Protein AF-A0A2V6RND9-F1 (afdb_monomer)

Mean predicted aligned error: 9.48 Å

Foldseek 3Di:
DWDWDDKDFQDDDVPCQQQVVAPDKDFDCDPPDPHGPWIKRWGDQDPVNQWTWIDTPPDRMITITGPVVVVVVVVVCCVVVVVVVVVVVVVVVPPPPDDD

Nearest PDB structures (foldseek):
  3mbt-assembly1_A  TM=4.864E-01  e=1.720E+00  Escherichia coli K-12
  1kz7-assembly2_C  TM=3.493E-01  e=2.055E+00  Mus musculus
  7l5l-assembly2_B  TM=3.870E-01  e=2.457E+00  Escherichia coli
  6ubo-assembly1_B  TM=4.112E-01  e=5.014E+00  Escherichia coli K-12
  4hzs-assembly2_B  TM=4.885E-01  e=9.643E+00  Homo sapiens

Secondary structure (DSSP, 8-state):
-PPP-EEEE--STT--TT-SS-SEEEEEE-TT-SSEEEEEEEEEEPTTSSEEEEEETT-SEEEEEETHHHHHHHHHHHHHHHHHHHHHHHHHHSS-----

pLDDT: mean 84.25, std 14.51, range [49.94, 97.06]

Structure (mmCIF, N/CA/C/O backbone):
data_AF-A0A2V6RND9-F1
#
_entry.id   AF-A0A2V6RND9-F1
#
loop_
_atom_site.group_PDB
_atom_site.id
_atom_site.type_symbol
_atom_site.label_atom_id
_atom_site.label_alt_id
_atom_site.label_comp_id
_atom_site.label_asym_id
_atom_site.label_entity_id
_atom_site.label_seq_id
_atom_site.pdbx_PDB_ins_code
_atom_site.Cartn_x
_atom_site.Cartn_y
_atom_site.Cartn_z
_atom_site.occupancy
_atom_site.B_iso_or_equiv
_atom_site.auth_seq_id
_atom_site.auth_comp_id
_atom_site.auth_asym_id
_atom_site.auth_atom_id
_atom_site.pdbx_PDB_model_num
ATOM 1 N N . ARG A 1 1 ? 2.963 12.363 5.466 1.00 61.03 1 ARG A N 1
ATOM 2 C CA . ARG A 1 1 ? 2.279 12.139 4.167 1.00 61.03 1 ARG A CA 1
ATOM 3 C C . ARG A 1 1 ? 3.237 11.365 3.276 1.00 61.03 1 ARG A C 1
ATOM 5 O O . ARG A 1 1 ? 4.325 11.872 3.038 1.00 61.03 1 ARG A O 1
ATOM 12 N N . THR A 1 2 ? 2.878 10.158 2.846 1.00 72.25 2 THR A N 1
ATOM 13 C CA . THR A 1 2 ? 3.695 9.380 1.899 1.00 72.25 2 THR A CA 1
ATOM 14 C C . THR A 1 2 ? 3.720 10.079 0.542 1.00 72.25 2 THR A C 1
ATOM 16 O O . THR A 1 2 ? 2.703 10.629 0.112 1.00 72.25 2 THR A O 1
ATOM 19 N N . ARG A 1 3 ? 4.884 10.101 -0.112 1.00 83.88 3 ARG A N 1
ATOM 20 C CA . ARG A 1 3 ? 5.053 10.650 -1.460 1.00 83.88 3 ARG A CA 1
ATOM 21 C C . ARG A 1 3 ? 5.027 9.499 -2.461 1.00 83.88 3 ARG A C 1
ATOM 23 O O . ARG A 1 3 ? 5.742 8.523 -2.272 1.00 83.88 3 ARG A O 1
ATOM 30 N N . ILE A 1 4 ? 4.205 9.632 -3.499 1.00 84.00 4 ILE A N 1
ATOM 31 C CA . ILE A 1 4 ? 4.243 8.728 -4.651 1.00 84.00 4 ILE A CA 1
ATOM 32 C C . ILE A 1 4 ? 5.532 9.010 -5.415 1.00 84.00 4 ILE A C 1
ATOM 34 O O . ILE A 1 4 ? 5.815 10.166 -5.739 1.00 84.00 4 ILE A O 1
ATOM 38 N N . GLU A 1 5 ? 6.300 7.964 -5.688 1.00 84.75 5 GLU A N 1
ATOM 39 C CA . GLU A 1 5 ? 7.559 8.073 -6.418 1.00 84.75 5 GLU A CA 1
ATOM 40 C C . GLU A 1 5 ? 7.327 7.909 -7.919 1.00 84.75 5 GLU A C 1
ATOM 42 O O . GLU A 1 5 ? 7.753 8.753 -8.706 1.00 84.75 5 GLU A O 1
ATOM 47 N N . ARG A 1 6 ? 6.632 6.835 -8.322 1.00 86.00 6 ARG A N 1
ATOM 48 C CA . ARG A 1 6 ? 6.384 6.477 -9.728 1.00 86.00 6 ARG A CA 1
ATOM 49 C C . ARG A 1 6 ? 4.983 5.892 -9.897 1.00 86.00 6 ARG A C 1
ATOM 51 O O . ARG A 1 6 ? 4.385 5.429 -8.928 1.00 86.00 6 ARG A O 1
ATOM 58 N N . GLN A 1 7 ? 4.464 5.925 -11.124 1.00 85.12 7 GLN A N 1
ATOM 59 C CA . GLN A 1 7 ? 3.161 5.367 -11.495 1.00 85.12 7 GLN A CA 1
ATOM 60 C C . GLN A 1 7 ? 3.280 4.525 -12.767 1.00 85.12 7 GLN A C 1
ATOM 62 O O . GLN A 1 7 ? 4.006 4.890 -13.692 1.00 85.12 7 GLN A O 1
ATOM 67 N N . PHE A 1 8 ? 2.544 3.419 -12.810 1.00 84.44 8 PHE A N 1
ATOM 68 C CA . PHE A 1 8 ? 2.577 2.411 -13.864 1.00 84.44 8 PHE A CA 1
ATOM 69 C C . PHE A 1 8 ? 1.149 2.011 -14.234 1.00 84.44 8 PHE A C 1
ATOM 71 O O . PHE A 1 8 ? 0.289 1.877 -13.363 1.00 84.44 8 PHE A O 1
ATOM 78 N N . ALA A 1 9 ? 0.888 1.804 -15.523 1.00 81.38 9 ALA A N 1
ATOM 79 C CA . ALA A 1 9 ? -0.392 1.269 -15.974 1.00 81.38 9 ALA A CA 1
ATOM 80 C C . ALA A 1 9 ? -0.424 -0.252 -15.774 1.00 81.38 9 ALA A C 1
ATOM 82 O O . ALA A 1 9 ? 0.469 -0.954 -16.249 1.00 81.38 9 ALA A O 1
ATOM 83 N N . LEU A 1 10 ? -1.471 -0.762 -15.128 1.00 76.81 10 LEU A N 1
ATOM 84 C CA . LEU A 1 10 ? -1.700 -2.194 -14.958 1.00 76.81 10 LEU A CA 1
ATOM 85 C C . LEU A 1 10 ? -2.215 -2.768 -16.291 1.00 76.81 10 LEU A C 1
ATOM 87 O O . LEU A 1 10 ? -3.369 -2.539 -16.650 1.00 76.81 10 LEU A O 1
ATOM 91 N N . LYS A 1 11 ? -1.352 -3.428 -17.079 1.00 64.44 11 LYS A N 1
ATOM 92 C CA . LYS A 1 11 ? -1.704 -3.882 -18.443 1.00 64.44 11 LYS A CA 1
ATOM 93 C C . LYS A 1 11 ? -1.646 -5.399 -18.696 1.00 64.44 11 LYS A C 1
ATOM 95 O O . LYS A 1 11 ? -2.226 -5.809 -19.696 1.00 64.44 11 LYS A O 1
ATOM 100 N N . THR A 1 12 ? -1.030 -6.243 -17.849 1.00 58.59 12 THR A N 1
ATOM 101 C CA . THR A 1 12 ? -0.883 -7.693 -18.164 1.00 58.59 12 THR A CA 1
ATOM 102 C C . THR A 1 12 ? -0.322 -8.568 -17.019 1.00 58.59 12 THR A C 1
ATOM 104 O O . THR A 1 12 ? 0.250 -8.012 -16.084 1.00 58.59 12 THR A O 1
ATOM 107 N N . PRO A 1 13 ? -0.409 -9.922 -17.115 1.00 51.62 13 PRO A N 1
ATOM 108 C CA . PRO A 1 13 ? -0.120 -10.876 -16.026 1.00 51.62 13 PRO A CA 1
ATOM 109 C C . PRO A 1 13 ? 1.327 -10.921 -15.512 1.00 51.62 13 PRO A C 1
ATOM 111 O O . PRO A 1 13 ? 1.550 -11.333 -14.389 1.00 51.62 13 PRO A O 1
ATOM 114 N N . THR A 1 14 ? 2.320 -10.524 -16.310 1.00 54.31 14 THR A N 1
ATOM 115 C CA . THR A 1 14 ? 3.738 -10.452 -15.891 1.00 54.31 14 THR A CA 1
ATOM 116 C C . THR A 1 14 ? 4.124 -9.101 -15.281 1.00 54.31 14 THR A C 1
ATOM 118 O O . THR A 1 14 ? 5.262 -8.911 -14.861 1.00 54.31 14 THR A O 1
ATOM 121 N N . GLY A 1 15 ? 3.197 -8.141 -15.274 1.00 63.62 15 GLY A N 1
ATOM 122 C CA . GLY A 1 15 ? 3.368 -6.781 -14.762 1.00 63.62 15 GLY A CA 1
ATOM 123 C C . GLY A 1 15 ? 2.316 -6.453 -13.713 1.00 63.62 15 GLY A C 1
ATOM 124 O O . GLY A 1 15 ? 1.808 -5.334 -13.677 1.00 63.62 15 GLY A O 1
ATOM 125 N N . ASP A 1 16 ? 1.931 -7.449 -12.922 1.00 75.00 16 ASP A N 1
ATOM 126 C CA . ASP A 1 16 ? 0.996 -7.291 -11.822 1.00 75.00 16 ASP A CA 1
ATOM 127 C C . ASP A 1 16 ? 1.671 -6.862 -10.519 1.00 75.00 16 ASP A C 1
ATOM 129 O O . ASP A 1 16 ? 0.963 -6.544 -9.575 1.00 75.00 16 ASP A O 1
ATOM 133 N N . TYR A 1 17 ? 3.006 -6.771 -10.478 1.00 90.62 17 TYR A N 1
ATOM 134 C CA . TYR A 1 17 ? 3.775 -6.170 -9.382 1.00 90.62 17 TYR A CA 1
ATOM 135 C C . TYR A 1 17 ? 3.445 -6.748 -7.990 1.00 90.62 17 TYR A C 1
ATOM 137 O O . TYR A 1 17 ? 3.537 -6.032 -6.991 1.00 90.62 17 TYR A O 1
ATOM 145 N N . GLY A 1 18 ? 2.967 -7.996 -7.928 1.00 91.94 18 GLY A N 1
ATOM 146 C CA . GLY A 1 18 ? 2.464 -8.625 -6.704 1.00 91.94 18 GLY A CA 1
ATOM 147 C C . GLY A 1 18 ? 1.157 -8.027 -6.161 1.00 91.94 18 GLY A C 1
ATOM 148 O O . GLY A 1 18 ? 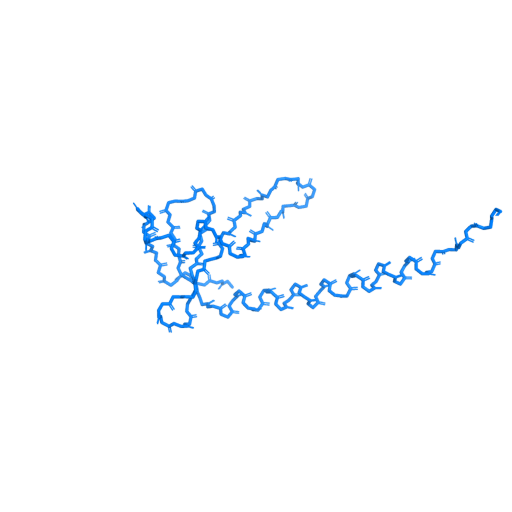0.730 -8.384 -5.070 1.00 91.94 18 GLY A O 1
ATOM 149 N N . VAL A 1 19 ? 0.489 -7.112 -6.878 1.00 92.56 19 VAL A N 1
ATOM 150 C CA . VAL A 1 19 ? -0.746 -6.448 -6.410 1.00 92.56 19 VAL A CA 1
ATOM 151 C C . VAL A 1 19 ? -2.039 -7.182 -6.792 1.00 92.56 19 VAL A C 1
ATOM 153 O O . VAL A 1 19 ? -3.109 -6.822 -6.302 1.00 92.56 19 VAL A O 1
ATOM 156 N N . THR A 1 20 ? -1.971 -8.204 -7.647 1.00 90.06 20 THR A N 1
ATOM 157 C CA . THR A 1 20 ? -3.092 -9.104 -8.002 1.00 90.06 20 THR A CA 1
ATOM 158 C C . THR A 1 20 ? -3.329 -10.171 -6.938 1.00 90.06 20 THR A C 1
ATOM 160 O O . THR A 1 20 ? -4.474 -10.431 -6.571 1.00 90.06 20 THR A O 1
ATOM 163 N N . THR A 1 21 ? -2.251 -10.754 -6.416 1.00 90.62 21 THR A N 1
ATOM 164 C CA . THR A 1 21 ? -2.244 -11.706 -5.298 1.00 90.62 21 THR A CA 1
ATOM 165 C C . THR A 1 21 ? -1.358 -11.176 -4.168 1.00 90.62 21 THR A C 1
ATOM 167 O O . THR A 1 21 ? -0.299 -11.746 -3.905 1.00 90.62 21 THR A O 1
ATOM 170 N N . PRO A 1 22 ? -1.750 -10.064 -3.520 1.00 93.94 22 PRO A N 1
ATOM 171 C CA . PRO A 1 22 ? -0.910 -9.418 -2.524 1.00 93.94 22 PRO A CA 1
ATOM 172 C C . PRO A 1 22 ? -0.830 -10.243 -1.241 1.00 93.94 22 PRO A C 1
ATOM 174 O O . PRO A 1 22 ? -1.845 -10.718 -0.728 1.00 93.94 22 PRO A O 1
ATOM 177 N N . GLU A 1 23 ? 0.366 -10.328 -0.661 1.00 91.94 23 GLU A N 1
ATOM 178 C CA . GLU A 1 23 ? 0.552 -10.889 0.684 1.00 91.94 23 GLU A CA 1
ATOM 179 C C . GLU A 1 23 ? -0.068 -9.991 1.766 1.00 91.94 23 GLU A C 1
ATOM 181 O O . GLU A 1 23 ? -0.402 -10.452 2.855 1.00 91.94 23 GLU A O 1
ATOM 186 N N . THR A 1 24 ? -0.223 -8.691 1.484 1.00 94.19 24 THR A N 1
ATOM 187 C CA . THR A 1 24 ? -0.776 -7.709 2.423 1.00 94.19 24 THR A CA 1
ATOM 188 C C . THR A 1 24 ? -1.875 -6.866 1.777 1.00 94.19 24 THR A C 1
ATOM 190 O O . THR A 1 24 ? -1.666 -6.182 0.773 1.00 94.19 24 THR A O 1
ATOM 193 N N . LEU A 1 25 ? -3.045 -6.847 2.421 1.00 95.75 25 LEU A N 1
ATOM 194 C CA . LEU A 1 25 ? -4.146 -5.931 2.125 1.00 95.75 25 LEU A CA 1
ATOM 195 C C . LEU A 1 25 ? -4.351 -4.970 3.294 1.00 95.75 25 LEU A C 1
ATOM 197 O O . LEU A 1 25 ? -4.533 -5.395 4.434 1.00 95.75 25 LEU A O 1
ATOM 201 N N . ILE A 1 26 ? -4.365 -3.670 3.004 1.00 95.06 26 ILE A N 1
ATOM 202 C CA . ILE A 1 26 ? -4.669 -2.632 3.994 1.00 95.06 26 ILE A CA 1
ATOM 203 C C . ILE A 1 26 ? -6.078 -2.115 3.729 1.00 95.06 26 ILE A C 1
ATOM 205 O O . ILE A 1 26 ? -6.355 -1.546 2.672 1.00 95.06 26 ILE A O 1
ATOM 209 N N . LEU A 1 27 ? -6.956 -2.279 4.715 1.00 95.44 27 LEU A N 1
ATOM 210 C CA . LEU A 1 27 ? -8.345 -1.838 4.667 1.00 95.44 27 LEU A CA 1
ATOM 211 C C . LEU A 1 27 ? -8.525 -0.639 5.596 1.00 95.44 27 LEU A C 1
ATOM 213 O O . LEU A 1 27 ? -8.266 -0.730 6.796 1.00 95.44 27 LEU A O 1
ATOM 217 N N . VAL A 1 28 ? -8.980 0.486 5.053 1.00 94.31 28 VAL A N 1
ATOM 218 C CA . VAL A 1 28 ? -9.255 1.690 5.843 1.00 94.31 28 VAL A CA 1
ATOM 219 C C . VAL A 1 28 ? -10.760 1.855 5.967 1.00 94.31 28 VAL A C 1
ATOM 221 O O . VAL A 1 28 ? -11.446 2.023 4.963 1.00 94.31 28 VAL A O 1
ATOM 224 N N . TYR A 1 29 ? -11.269 1.841 7.194 1.00 94.94 29 TYR A N 1
ATOM 225 C CA . TYR A 1 29 ? -12.687 2.028 7.499 1.00 94.94 29 TYR A CA 1
ATOM 226 C C . TYR A 1 29 ? -12.935 3.415 8.085 1.00 94.94 29 TYR A C 1
ATOM 228 O O . TYR A 1 29 ? -12.087 3.969 8.788 1.00 94.94 29 TYR A O 1
ATOM 236 N N . ARG A 1 30 ? -14.123 3.966 7.831 1.00 94.56 30 ARG A N 1
ATOM 237 C CA . ARG A 1 30 ? -14.644 5.065 8.652 1.00 94.56 30 ARG A CA 1
ATOM 238 C C . ARG A 1 30 ? -15.258 4.486 9.931 1.00 94.56 30 ARG A C 1
ATOM 240 O O . ARG A 1 30 ? -15.695 3.335 9.921 1.00 94.56 30 ARG A O 1
ATOM 247 N N . PRO A 1 31 ? -15.323 5.256 11.029 1.00 93.62 31 PRO A N 1
ATOM 248 C CA . PRO A 1 31 ? -16.029 4.817 12.226 1.00 93.62 31 PRO A CA 1
ATOM 249 C C . PRO A 1 31 ? -17.467 4.393 11.897 1.00 93.62 31 PRO A C 1
ATOM 251 O O . PRO A 1 31 ? -18.179 5.131 11.222 1.00 93.62 31 PRO A O 1
ATOM 254 N N . ASN A 1 32 ? -17.883 3.231 12.404 1.00 93.31 32 ASN A N 1
ATOM 255 C CA . ASN A 1 32 ? -19.213 2.626 12.225 1.00 93.31 32 ASN A CA 1
ATOM 256 C C . ASN A 1 32 ? -19.573 2.153 10.804 1.00 93.31 32 ASN A C 1
ATOM 258 O O . ASN A 1 32 ? -20.653 1.590 10.627 1.00 93.31 32 ASN A O 1
ATOM 262 N N . ASP A 1 33 ? -18.688 2.307 9.817 1.00 95.12 33 ASP A N 1
ATOM 263 C CA . ASP A 1 33 ? -18.903 1.740 8.486 1.00 95.12 33 ASP A CA 1
ATOM 264 C C . ASP A 1 33 ? -18.429 0.283 8.445 1.00 95.12 33 ASP A C 1
ATOM 266 O O . ASP A 1 33 ? -17.319 -0.046 8.862 1.00 95.12 33 ASP A O 1
ATOM 270 N N . THR A 1 34 ? -19.261 -0.601 7.893 1.00 92.81 34 THR A N 1
ATOM 271 C CA . THR A 1 34 ? -18.921 -2.019 7.682 1.00 92.81 34 THR A CA 1
ATOM 272 C C . THR A 1 34 ? -18.184 -2.268 6.369 1.00 92.81 34 THR A 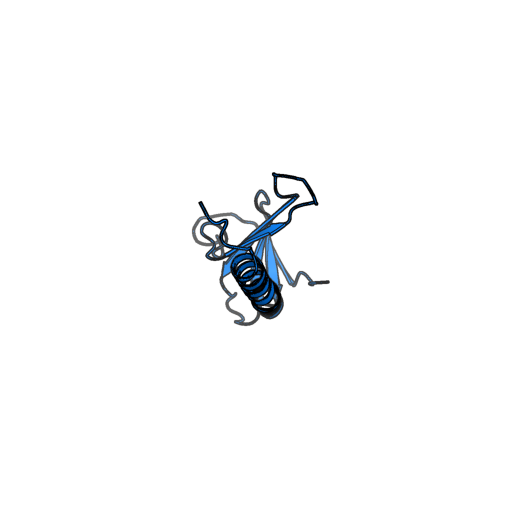C 1
ATOM 27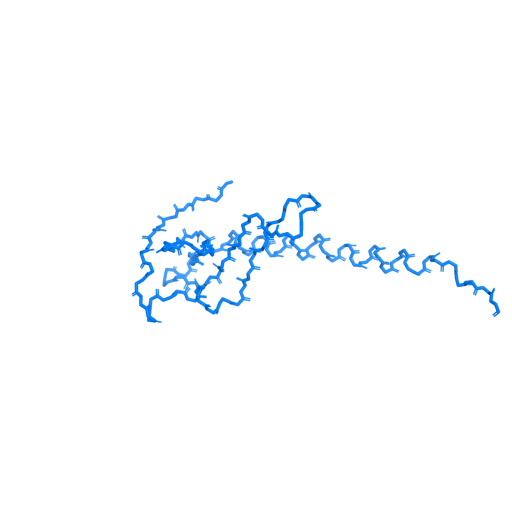4 O O . THR A 1 34 ? -17.608 -3.339 6.183 1.00 92.81 34 THR A O 1
ATOM 277 N N . GLN A 1 35 ? -18.182 -1.291 5.459 1.00 94.06 35 GLN A N 1
ATOM 278 C CA . GLN A 1 35 ? -17.442 -1.337 4.200 1.00 94.06 35 GLN A CA 1
ATOM 279 C C . GLN A 1 35 ? -16.194 -0.449 4.285 1.00 94.06 35 GLN A C 1
ATOM 281 O O . GLN A 1 35 ? -16.261 0.646 4.851 1.00 94.06 35 GLN A O 1
ATOM 286 N N . PRO A 1 36 ? -15.051 -0.889 3.730 1.00 95.62 36 PRO A N 1
ATOM 287 C CA . PRO A 1 36 ? -13.844 -0.078 3.726 1.00 95.62 36 PRO A CA 1
ATOM 288 C C . PRO A 1 36 ? -14.023 1.138 2.811 1.00 95.62 36 PRO A C 1
ATOM 290 O O . PRO A 1 36 ? -14.493 1.020 1.681 1.00 95.62 36 PRO A O 1
ATOM 293 N N . LEU A 1 37 ? -13.588 2.304 3.288 1.00 95.75 37 LEU A N 1
ATOM 294 C CA . LEU A 1 37 ? -13.488 3.536 2.505 1.00 95.75 37 LEU A CA 1
ATOM 295 C C . LEU A 1 37 ? -12.502 3.373 1.344 1.00 95.75 37 LEU A C 1
ATOM 297 O O . LEU A 1 37 ? -12.731 3.879 0.250 1.00 95.75 37 LEU A O 1
ATOM 301 N N . VAL A 1 38 ? -11.380 2.703 1.605 1.00 95.75 38 VAL A N 1
ATOM 302 C CA . VAL A 1 38 ? -10.356 2.405 0.605 1.00 95.75 38 VAL A CA 1
ATOM 303 C C . VAL A 1 38 ? -9.641 1.110 0.968 1.00 95.75 38 VAL A C 1
ATOM 305 O O . VAL A 1 38 ? -9.454 0.796 2.147 1.00 95.75 38 VAL A O 1
ATOM 308 N N . GLN A 1 39 ? -9.243 0.369 -0.061 1.00 96.88 39 GLN A N 1
ATOM 309 C CA . GLN A 1 39 ? -8.435 -0.836 0.061 1.00 96.88 39 GLN A CA 1
ATOM 310 C C . GLN A 1 39 ? -7.150 -0.649 -0.740 1.00 96.88 39 GLN A C 1
ATOM 312 O O . GLN A 1 39 ? -7.194 -0.221 -1.897 1.00 96.88 39 GLN A O 1
ATOM 317 N N . TYR A 1 40 ? -6.020 -0.980 -0.126 1.00 96.62 40 TYR A N 1
ATOM 318 C CA . TYR A 1 40 ? -4.719 -0.979 -0.779 1.00 96.62 40 TYR A CA 1
ATOM 319 C C . TYR A 1 40 ? -4.192 -2.408 -0.868 1.00 96.62 40 TYR A C 1
ATOM 321 O O . TYR A 1 40 ? -4.026 -3.067 0.159 1.00 96.62 40 TYR A O 1
ATOM 329 N N . ALA A 1 41 ? -3.902 -2.858 -2.085 1.00 96.69 41 ALA A N 1
ATOM 330 C CA . ALA A 1 41 ? -3.093 -4.038 -2.340 1.00 96.69 41 ALA A CA 1
ATOM 331 C C . ALA A 1 41 ? -1.620 -3.633 -2.296 1.00 96.69 41 ALA A C 1
ATOM 333 O O . ALA A 1 41 ? -1.185 -2.750 -3.043 1.00 96.69 41 ALA A O 1
ATOM 334 N N . VAL A 1 42 ? -0.876 -4.246 -1.384 1.00 96.81 42 VAL A N 1
ATOM 335 C CA . VAL A 1 42 ? 0.558 -4.029 -1.220 1.00 96.81 42 VAL A CA 1
ATOM 336 C C . VAL A 1 42 ? 1.273 -5.168 -1.933 1.00 96.81 42 VAL A C 1
ATOM 338 O O . VAL A 1 42 ? 1.112 -6.326 -1.558 1.00 96.81 42 VAL A O 1
ATOM 341 N N . GLY A 1 43 ? 2.007 -4.817 -2.981 1.00 95.50 43 GLY A N 1
ATOM 342 C CA . GLY A 1 43 ? 2.714 -5.762 -3.829 1.00 95.50 43 GLY A CA 1
ATOM 343 C C . GLY A 1 43 ? 4.186 -5.893 -3.467 1.00 95.50 43 GLY A C 1
ATOM 344 O O . GLY A 1 43 ? 4.610 -5.588 -2.347 1.00 95.50 43 GLY A O 1
ATOM 345 N N . ASP A 1 44 ? 4.964 -6.317 -4.453 1.00 95.81 44 ASP A N 1
ATOM 346 C CA . ASP A 1 44 ? 6.367 -6.672 -4.280 1.00 95.81 44 ASP A CA 1
ATOM 347 C C . ASP A 1 44 ? 7.253 -5.451 -3.995 1.00 95.81 44 ASP A C 1
ATOM 349 O O . ASP A 1 44 ? 6.933 -4.297 -4.319 1.00 95.81 44 ASP A O 1
ATOM 353 N N . ILE A 1 45 ? 8.424 -5.714 -3.411 1.00 95.75 45 ILE A N 1
ATOM 354 C CA . ILE A 1 45 ? 9.521 -4.743 -3.392 1.00 95.75 45 ILE A CA 1
ATOM 355 C C . ILE A 1 45 ? 10.012 -4.561 -4.833 1.00 95.75 45 ILE A C 1
ATOM 357 O O . ILE A 1 45 ? 10.262 -5.529 -5.550 1.00 95.75 45 ILE A O 1
ATOM 361 N N . ALA A 1 46 ? 10.147 -3.310 -5.260 1.00 93.81 46 ALA A N 1
ATOM 362 C CA . ALA A 1 46 ? 10.628 -2.967 -6.586 1.00 93.81 46 ALA A CA 1
ATOM 363 C C . ALA A 1 46 ? 12.109 -3.358 -6.769 1.00 93.81 46 ALA A C 1
ATOM 365 O O . ALA A 1 46 ? 12.842 -3.507 -5.790 1.00 93.81 46 ALA A O 1
ATOM 366 N N . PRO A 1 47 ? 12.606 -3.470 -8.016 1.00 93.44 47 PRO A N 1
ATOM 367 C CA . PRO A 1 47 ? 13.998 -3.855 -8.276 1.00 93.44 47 PRO A CA 1
ATOM 368 C C . PRO A 1 47 ? 15.062 -2.919 -7.680 1.00 93.44 47 PRO A C 1
ATOM 370 O O . PRO A 1 47 ? 16.220 -3.309 -7.572 1.00 93.44 47 PRO A O 1
ATOM 373 N N . ASP A 1 48 ? 14.691 -1.693 -7.298 1.00 93.75 48 ASP A N 1
ATOM 374 C CA . ASP A 1 48 ? 15.572 -0.759 -6.583 1.00 93.75 48 ASP A CA 1
ATOM 375 C C . ASP A 1 48 ? 15.774 -1.119 -5.102 1.00 93.75 48 ASP A C 1
ATOM 377 O O . ASP A 1 48 ? 16.596 -0.499 -4.430 1.00 93.75 48 ASP A O 1
ATOM 381 N N . THR A 1 49 ? 15.064 -2.133 -4.601 1.00 93.38 49 THR A N 1
ATOM 382 C CA . THR A 1 49 ? 15.112 -2.682 -3.235 1.00 93.38 49 THR A CA 1
ATOM 383 C C . THR A 1 49 ? 14.624 -1.749 -2.124 1.00 93.38 49 THR A C 1
ATOM 385 O O . THR A 1 49 ? 14.517 -2.172 -0.974 1.00 93.38 49 THR A O 1
ATOM 388 N N . VAL A 1 50 ? 14.286 -0.498 -2.446 1.00 95.50 50 VAL A N 1
ATOM 389 C CA . VAL A 1 50 ? 13.876 0.525 -1.469 1.00 95.50 50 VAL A CA 1
ATOM 390 C C . VAL A 1 50 ? 12.432 0.968 -1.641 1.00 95.50 50 VAL A C 1
ATOM 392 O O . VAL A 1 50 ? 11.863 1.539 -0.709 1.00 95.50 50 VAL A O 1
ATOM 395 N N . SER A 1 51 ? 11.823 0.685 -2.788 1.00 96.12 51 SER A N 1
ATOM 396 C CA . SER A 1 51 ? 10.445 1.039 -3.099 1.00 96.12 51 SER A CA 1
ATOM 397 C C . SER A 1 51 ? 9.542 -0.190 -3.088 1.00 96.12 51 SER A C 1
ATOM 399 O O . SER A 1 51 ? 9.981 -1.315 -3.308 1.00 96.12 51 SER A O 1
ATOM 401 N N . ARG A 1 52 ? 8.251 0.012 -2.832 1.00 96.44 52 ARG A N 1
ATOM 402 C CA . ARG A 1 52 ? 7.233 -1.041 -2.852 1.00 96.44 52 ARG A CA 1
ATOM 403 C C . ARG A 1 52 ? 6.049 -0.633 -3.707 1.00 96.44 52 ARG A C 1
ATOM 405 O O . ARG A 1 52 ? 5.607 0.520 -3.651 1.00 96.44 52 ARG A O 1
ATOM 412 N N . TYR A 1 53 ? 5.546 -1.580 -4.490 1.00 96.00 53 TYR A N 1
ATOM 413 C CA . TYR A 1 53 ? 4.365 -1.381 -5.316 1.00 96.00 53 TYR A CA 1
ATOM 414 C C . TYR A 1 53 ? 3.092 -1.368 -4.469 1.00 96.00 53 TYR A C 1
ATOM 416 O O . TYR A 1 53 ? 2.908 -2.180 -3.564 1.00 96.00 53 TYR A O 1
ATOM 424 N N . VAL A 1 54 ? 2.201 -0.427 -4.762 1.00 95.69 54 VAL A N 1
ATOM 425 C CA . VAL A 1 54 ? 0.907 -0.278 -4.100 1.00 95.69 54 VAL A CA 1
ATOM 426 C C . VAL A 1 54 ? -0.155 0.043 -5.139 1.00 95.69 54 VAL A C 1
ATOM 428 O O . VAL A 1 54 ? 0.020 0.919 -5.990 1.00 95.69 54 VAL A O 1
ATOM 431 N N . LEU A 1 55 ? -1.287 -0.641 -5.036 1.00 95.62 55 LEU A N 1
ATOM 432 C CA . LEU A 1 55 ? -2.465 -0.419 -5.859 1.00 95.62 55 LEU A CA 1
ATOM 433 C C . LEU A 1 55 ? -3.656 -0.077 -4.966 1.00 95.62 55 LEU A C 1
ATOM 435 O O . LEU A 1 55 ? -3.955 -0.791 -4.014 1.00 95.62 55 LEU A O 1
ATOM 439 N N . VAL A 1 56 ? -4.380 0.990 -5.304 1.00 95.31 56 VAL A N 1
ATOM 440 C CA . VAL A 1 56 ? -5.739 1.185 -4.783 1.00 95.31 56 VAL A CA 1
ATOM 441 C C . VAL A 1 56 ? -6.649 0.203 -5.510 1.00 95.31 56 VAL A C 1
ATOM 443 O O . VAL A 1 56 ? -6.747 0.265 -6.734 1.00 95.31 56 VAL A O 1
ATOM 446 N N . VAL A 1 57 ? -7.298 -0.707 -4.787 1.00 92.56 57 VAL A N 1
ATOM 447 C CA . VAL A 1 57 ? -8.152 -1.735 -5.402 1.00 92.56 57 VAL A CA 1
ATOM 448 C C . VAL A 1 57 ? -9.249 -1.071 -6.240 1.00 92.56 57 VAL A C 1
ATOM 450 O O . VAL A 1 57 ? -9.903 -0.130 -5.793 1.00 92.56 57 VAL A O 1
ATOM 453 N N . GLY A 1 58 ? -9.425 -1.548 -7.475 1.00 89.75 58 GLY A N 1
ATOM 454 C CA . GLY A 1 58 ? -10.329 -0.954 -8.469 1.00 89.75 58 GLY A CA 1
ATOM 455 C C . GLY A 1 58 ? -9.695 0.138 -9.343 1.00 89.75 58 GLY A C 1
ATOM 456 O O . GLY A 1 58 ? -10.310 0.561 -10.318 1.00 89.75 58 GL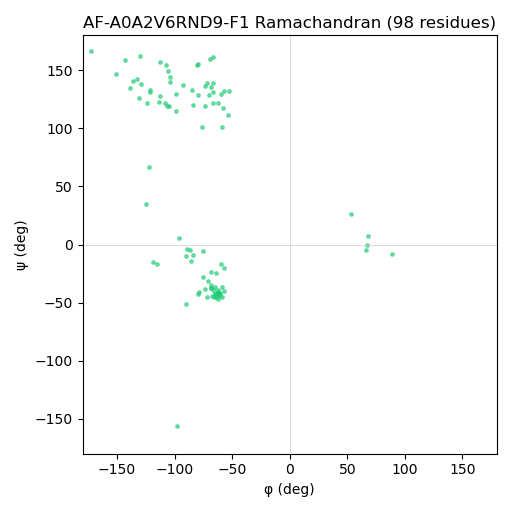Y A O 1
ATOM 457 N N . SER A 1 59 ? -8.467 0.573 -9.045 1.00 90.75 59 SER A N 1
ATOM 458 C CA . SER A 1 59 ? -7.667 1.430 -9.930 1.00 90.75 59 SER A CA 1
ATOM 459 C C . SER A 1 59 ? -6.997 0.614 -11.041 1.00 90.75 59 SER A C 1
ATOM 461 O O . SER A 1 59 ? -6.703 -0.568 -10.878 1.00 90.75 59 SER A O 1
ATOM 463 N N . SER A 1 60 ? -6.683 1.269 -12.159 1.00 89.00 60 SER A N 1
ATOM 464 C CA . SER A 1 60 ? -5.847 0.723 -13.238 1.00 89.00 60 SER A CA 1
ATOM 465 C C . SER A 1 60 ? -4.375 1.147 -13.137 1.00 89.00 60 SER A C 1
ATOM 467 O O . SER A 1 60 ? -3.596 0.903 -14.061 1.00 89.00 60 SER A O 1
ATOM 469 N N . THR A 1 61 ? -3.998 1.834 -12.057 1.00 90.56 61 THR A N 1
ATOM 470 C CA . THR A 1 61 ? -2.671 2.438 -11.886 1.00 90.56 61 THR A CA 1
ATOM 471 C C . THR A 1 61 ? -2.013 1.935 -10.613 1.00 90.56 61 THR A C 1
ATOM 473 O O . THR A 1 61 ? -2.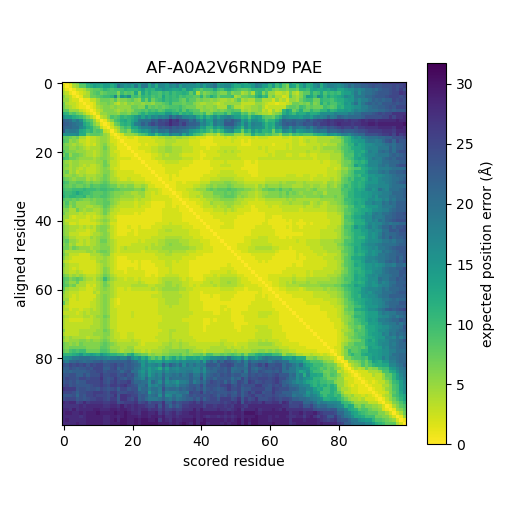535 2.146 -9.517 1.00 90.56 61 THR A O 1
ATOM 476 N N . VAL A 1 62 ? -0.834 1.337 -10.767 1.00 93.12 62 VAL A N 1
ATOM 477 C CA . VAL A 1 62 ? 0.048 0.938 -9.667 1.00 93.12 62 VAL A CA 1
ATOM 478 C C . VAL A 1 62 ? 1.025 2.071 -9.392 1.00 93.12 62 VAL A C 1
ATOM 480 O O . VAL A 1 62 ? 1.561 2.677 -10.318 1.00 93.12 62 VAL A O 1
ATOM 483 N N . ALA A 1 63 ? 1.260 2.373 -8.123 1.00 94.12 63 ALA A N 1
ATOM 484 C CA . ALA A 1 63 ? 2.235 3.360 -7.689 1.00 94.12 63 ALA A CA 1
ATOM 485 C C . ALA A 1 63 ? 3.391 2.686 -6.945 1.00 94.12 63 ALA A C 1
ATOM 487 O O . ALA A 1 63 ? 3.212 1.613 -6.379 1.00 94.12 63 ALA A O 1
ATOM 488 N N . THR A 1 64 ? 4.554 3.332 -6.894 1.00 95.94 64 THR A N 1
ATOM 489 C CA . THR A 1 64 ? 5.585 2.998 -5.902 1.00 95.94 64 THR A CA 1
ATOM 490 C C . THR A 1 64 ? 5.631 4.031 -4.790 1.00 95.94 64 THR A C 1
ATOM 492 O O . THR A 1 64 ? 5.440 5.234 -5.013 1.00 95.94 64 THR A O 1
ATOM 495 N N . ILE A 1 65 ? 5.892 3.541 -3.584 1.00 96.06 65 ILE A N 1
ATOM 496 C CA . ILE A 1 65 ? 6.187 4.338 -2.394 1.00 96.06 65 ILE A CA 1
ATOM 497 C C . ILE A 1 65 ? 7.459 3.797 -1.728 1.00 96.06 65 ILE A C 1
ATOM 499 O O . ILE A 1 65 ? 7.787 2.630 -1.949 1.00 96.06 65 ILE A O 1
ATOM 503 N N . PRO A 1 66 ? 8.128 4.564 -0.851 1.00 97.06 66 PRO A N 1
ATOM 504 C CA . PRO A 1 66 ? 9.233 4.024 -0.071 1.00 97.06 66 PRO A CA 1
ATOM 505 C C . PRO A 1 66 ? 8.782 2.849 0.809 1.00 97.06 66 PRO A C 1
ATOM 507 O O . PRO A 1 66 ? 7.822 2.981 1.575 1.00 97.06 66 PRO A O 1
ATOM 510 N N . ASN A 1 67 ? 9.497 1.725 0.745 1.00 96.69 67 ASN A N 1
ATOM 511 C CA . ASN A 1 67 ? 9.152 0.480 1.434 1.00 96.69 67 ASN A CA 1
ATOM 512 C C . ASN A 1 67 ? 9.014 0.657 2.955 1.00 96.69 67 ASN A C 1
ATOM 514 O O . ASN A 1 67 ? 8.060 0.165 3.556 1.00 96.69 67 ASN A O 1
ATOM 518 N N . TYR A 1 68 ? 9.898 1.460 3.558 1.00 95.81 68 TYR A N 1
ATOM 519 C CA . TYR A 1 68 ? 9.898 1.712 5.002 1.00 95.81 68 TYR A CA 1
ATOM 520 C C . TYR A 1 68 ? 8.567 2.286 5.522 1.00 95.81 68 TYR A C 1
ATOM 522 O O . TYR A 1 68 ? 8.283 2.210 6.713 1.00 95.81 68 TYR A O 1
ATOM 530 N N . GLN A 1 69 ? 7.734 2.881 4.658 1.00 95.75 69 GLN A N 1
ATOM 531 C CA . GLN A 1 69 ? 6.412 3.378 5.048 1.00 95.75 69 GLN A CA 1
ATOM 532 C C . GLN A 1 69 ? 5.455 2.232 5.391 1.00 95.75 69 GLN A C 1
ATOM 534 O O . GLN A 1 69 ? 4.667 2.358 6.327 1.00 95.75 69 GLN A O 1
ATOM 539 N N . ILE A 1 70 ? 5.533 1.120 4.652 1.00 95.31 70 ILE A N 1
ATOM 540 C CA . ILE A 1 70 ? 4.761 -0.090 4.948 1.00 95.31 70 ILE A CA 1
ATOM 541 C C . ILE A 1 70 ? 5.317 -0.759 6.202 1.00 95.31 70 ILE A C 1
ATOM 543 O O . ILE A 1 70 ? 4.542 -1.074 7.102 1.00 95.31 70 ILE A O 1
ATOM 547 N N . ASP A 1 71 ? 6.641 -0.887 6.312 1.00 95.44 71 ASP A N 1
ATOM 548 C CA . ASP A 1 71 ? 7.280 -1.496 7.486 1.00 95.44 71 ASP A CA 1
ATOM 549 C C . ASP A 1 71 ? 6.921 -0.742 8.776 1.00 95.44 71 ASP A C 1
ATOM 551 O O . ASP A 1 71 ? 6.499 -1.345 9.764 1.00 95.44 71 ASP A O 1
ATOM 555 N N . ASN A 1 72 ? 6.984 0.593 8.747 1.00 95.62 72 ASN A N 1
ATOM 556 C CA . ASN A 1 72 ? 6.600 1.436 9.878 1.00 95.62 72 ASN A CA 1
ATOM 557 C C . ASN A 1 72 ? 5.119 1.283 10.247 1.00 95.62 72 ASN A C 1
ATOM 559 O O . ASN A 1 72 ? 4.778 1.286 11.430 1.00 95.62 72 ASN A O 1
ATOM 563 N N . LEU A 1 73 ? 4.229 1.159 9.256 1.00 93.38 73 LEU A N 1
ATOM 564 C CA . LEU A 1 73 ? 2.804 0.954 9.509 1.00 93.38 73 LEU A CA 1
ATOM 565 C C . LEU A 1 73 ? 2.548 -0.403 10.174 1.00 93.38 73 LEU A C 1
ATOM 567 O O . LEU A 1 73 ? 1.809 -0.467 11.155 1.00 93.38 73 LEU A O 1
ATOM 571 N N . LEU A 1 74 ? 3.170 -1.472 9.674 1.00 92.38 74 LEU A N 1
ATOM 572 C CA . LEU A 1 74 ? 3.037 -2.809 10.254 1.00 92.38 74 LEU A CA 1
ATOM 573 C C . LEU A 1 74 ? 3.583 -2.848 11.686 1.00 92.38 74 LEU A C 1
ATOM 575 O O . LEU A 1 74 ? 2.906 -3.353 12.582 1.00 92.38 74 LEU A O 1
ATOM 579 N N . ALA A 1 75 ? 4.747 -2.241 11.927 1.00 94.12 75 ALA A N 1
ATOM 580 C CA . ALA A 1 75 ? 5.331 -2.126 13.262 1.00 94.12 75 ALA A CA 1
ATOM 581 C C . ALA A 1 75 ? 4.419 -1.351 14.230 1.00 94.12 75 ALA A C 1
ATOM 583 O O . ALA A 1 75 ? 4.230 -1.758 15.381 1.00 94.12 75 ALA A O 1
A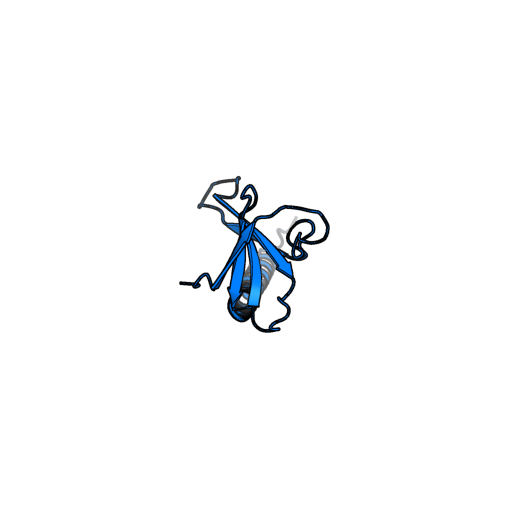TOM 584 N N . LEU A 1 76 ? 3.801 -0.259 13.768 1.00 93.00 76 LEU A N 1
ATOM 585 C CA . LEU A 1 76 ? 2.839 0.499 14.565 1.00 93.00 76 LEU A CA 1
ATOM 586 C C . LEU A 1 76 ? 1.611 -0.349 14.922 1.00 93.00 76 LEU A C 1
ATOM 588 O O . LEU A 1 76 ? 1.207 -0.372 16.084 1.00 93.00 76 LEU A O 1
ATOM 592 N N . ILE A 1 77 ? 1.036 -1.064 13.949 1.00 89.31 77 ILE A N 1
ATOM 593 C CA . ILE A 1 77 ? -0.126 -1.937 14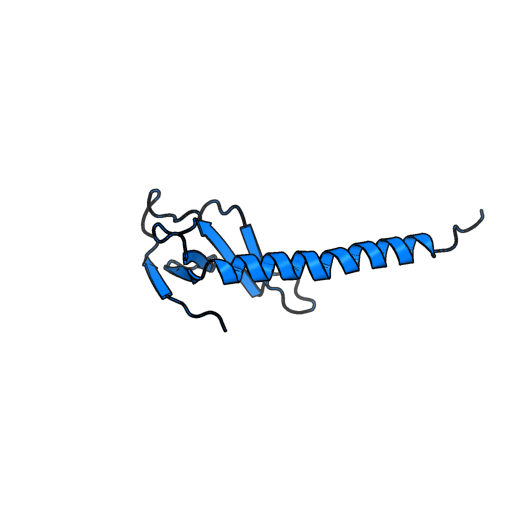.171 1.00 89.31 77 ILE A CA 1
ATOM 594 C C . ILE A 1 77 ? 0.212 -3.035 15.180 1.00 89.31 77 ILE A C 1
ATOM 596 O O . ILE A 1 77 ? -0.580 -3.281 16.082 1.00 89.31 77 ILE A O 1
ATOM 600 N N . GLN A 1 78 ? 1.388 -3.656 15.081 1.00 89.44 78 GLN A N 1
ATOM 601 C CA . GLN A 1 78 ? 1.834 -4.667 16.045 1.00 89.44 78 GLN A CA 1
ATOM 602 C C . GLN A 1 78 ? 1.989 -4.083 17.455 1.00 89.44 78 GLN A C 1
ATOM 604 O O . GLN A 1 78 ? 1.560 -4.697 18.429 1.00 89.44 78 GLN A O 1
ATOM 609 N N . THR A 1 79 ? 2.542 -2.874 17.562 1.00 92.00 79 THR A N 1
ATOM 610 C CA . THR A 1 79 ? 2.767 -2.199 18.849 1.00 92.00 79 THR A CA 1
ATOM 611 C C . THR A 1 79 ? 1.450 -1.816 19.531 1.00 92.00 79 THR A C 1
ATOM 613 O O . THR A 1 79 ? 1.274 -2.034 20.728 1.00 92.00 79 THR A O 1
ATOM 616 N N . VAL A 1 80 ? 0.498 -1.260 18.778 1.00 88.69 80 VAL A N 1
ATOM 617 C CA . VAL A 1 80 ? -0.805 -0.833 19.317 1.00 88.69 80 VAL A CA 1
ATOM 618 C C . VAL A 1 80 ? -1.749 -2.025 19.509 1.00 88.69 80 VAL A C 1
ATOM 620 O O . VAL A 1 80 ? -2.438 -2.116 20.524 1.00 88.69 80 VAL A O 1
ATOM 623 N N . GLY A 1 81 ? -1.763 -2.958 18.556 1.00 72.38 81 GLY A N 1
ATOM 624 C CA . GLY A 1 81 ? -2.577 -4.172 18.58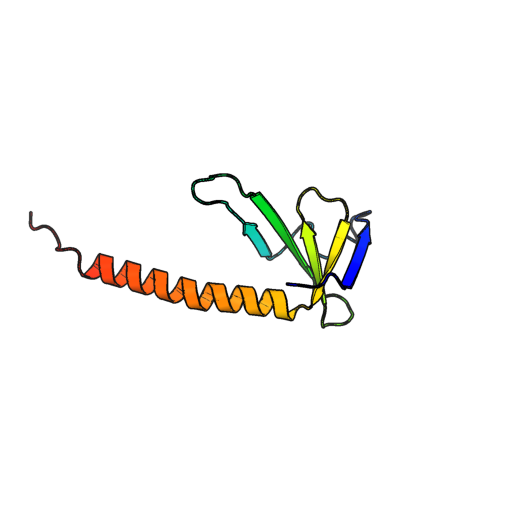9 1.00 72.38 81 GLY A CA 1
ATOM 625 C C . GLY A 1 81 ? -2.181 -5.109 19.728 1.00 72.38 81 GLY A C 1
ATOM 626 O O . GLY A 1 81 ? -3.054 -5.559 20.469 1.00 72.38 81 GLY A O 1
ATOM 627 N N . GLY A 1 82 ? -0.877 -5.309 19.949 1.00 63.22 82 GLY A N 1
ATOM 628 C CA . GLY A 1 82 ? -0.360 -6.123 21.053 1.00 63.22 82 GLY A CA 1
ATOM 629 C C . GLY A 1 82 ? -0.799 -5.626 22.435 1.00 63.22 82 GLY A C 1
ATOM 630 O O . GLY A 1 82 ? -1.145 -6.433 23.297 1.00 63.22 82 GLY A O 1
ATOM 631 N N . ASN A 1 83 ? -0.890 -4.306 22.627 1.00 58.16 83 ASN A N 1
ATOM 632 C CA . ASN A 1 83 ? -1.441 -3.727 23.855 1.00 58.16 83 ASN A CA 1
ATOM 633 C C . ASN A 1 83 ? -2.950 -3.977 23.985 1.00 58.16 83 ASN A C 1
ATOM 635 O O . ASN A 1 83 ? -3.435 -4.264 25.077 1.00 58.16 83 ASN A O 1
ATOM 639 N N . SER A 1 84 ? -3.699 -3.922 22.881 1.00 59.59 84 SER A N 1
ATOM 640 C CA . SER A 1 84 ? -5.150 -4.133 22.906 1.00 59.59 84 SER A CA 1
ATOM 641 C C . SER A 1 84 ? -5.550 -5.576 23.248 1.00 59.59 84 SER A C 1
ATOM 643 O O . SER A 1 84 ? -6.529 -5.784 23.970 1.00 59.59 84 SER A O 1
ATOM 645 N N . ASP A 1 85 ? -4.771 -6.571 22.815 1.00 61.16 85 ASP A N 1
ATOM 646 C CA . ASP A 1 85 ? -5.001 -7.979 23.158 1.00 61.16 85 ASP A CA 1
ATOM 647 C C . ASP A 1 85 ? -4.629 -8.281 24.615 1.00 61.16 85 ASP A C 1
ATOM 649 O O . ASP A 1 85 ? -5.365 -8.989 25.308 1.00 61.16 85 ASP A O 1
ATOM 653 N N . GLN A 1 86 ? -3.550 -7.677 25.126 1.00 60.00 86 GLN A N 1
ATOM 654 C CA . GLN A 1 86 ? -3.186 -7.755 26.544 1.00 60.00 86 GLN A CA 1
ATOM 655 C C . GLN A 1 86 ? -4.227 -7.080 27.448 1.00 60.00 86 GLN A C 1
ATOM 657 O O . GLN A 1 86 ? -4.609 -7.644 28.473 1.00 60.00 86 GLN A O 1
ATOM 662 N N . GLU A 1 87 ? -4.753 -5.917 27.061 1.00 58.91 87 GLU A N 1
ATOM 663 C CA . GLU A 1 87 ? -5.824 -5.237 27.795 1.00 58.91 87 GLU A CA 1
ATOM 664 C C . GLU A 1 87 ? -7.146 -6.015 27.756 1.00 58.91 87 GLU A C 1
ATOM 666 O O . GLU A 1 87 ? -7.841 -6.104 28.772 1.00 58.91 87 GLU A O 1
ATOM 671 N N . ARG A 1 88 ? -7.504 -6.623 26.616 1.00 63.84 88 ARG A N 1
ATOM 672 C CA . ARG A 1 88 ? -8.675 -7.513 26.509 1.00 63.84 88 ARG A CA 1
ATOM 673 C C . ARG A 1 88 ? -8.516 -8.766 27.366 1.00 63.84 88 ARG A C 1
ATOM 675 O O . ARG A 1 88 ? -9.469 -9.151 28.051 1.00 63.84 88 ARG A O 1
ATOM 682 N N . ALA A 1 89 ? -7.332 -9.376 27.374 1.00 64.94 89 ALA A N 1
ATOM 683 C CA . ALA A 1 89 ? -7.024 -10.522 28.223 1.00 64.94 89 ALA A CA 1
ATOM 684 C C . ALA A 1 89 ? -7.082 -10.150 29.714 1.00 64.94 89 ALA A C 1
ATOM 686 O O . ALA A 1 89 ? -7.729 -10.848 30.494 1.00 64.94 89 ALA A O 1
ATOM 687 N N . ALA A 1 90 ? -6.504 -9.011 30.106 1.00 65.19 90 ALA A N 1
ATOM 688 C CA . ALA A 1 90 ? -6.543 -8.508 31.478 1.00 65.19 90 ALA A CA 1
ATOM 689 C C . ALA A 1 90 ? -7.976 -8.196 31.947 1.00 65.19 90 ALA A C 1
ATOM 691 O O . ALA A 1 90 ? -8.371 -8.587 33.045 1.00 65.19 90 ALA A O 1
ATOM 692 N N . ARG A 1 91 ? -8.800 -7.564 31.099 1.00 63.62 91 ARG A N 1
ATOM 693 C CA . ARG A 1 91 ? -10.223 -7.310 31.394 1.00 63.62 91 ARG A CA 1
ATOM 694 C C . ARG A 1 91 ? -11.041 -8.597 31.501 1.00 63.62 91 ARG A C 1
ATOM 696 O O . ARG A 1 91 ? -11.927 -8.680 32.346 1.00 63.62 91 ARG A O 1
ATOM 703 N N . SER A 1 92 ? -10.729 -9.602 30.686 1.00 67.94 92 SER A N 1
ATOM 704 C CA . SER A 1 92 ? -11.379 -10.918 30.754 1.00 67.94 92 SER A CA 1
ATOM 705 C C . SER A 1 92 ? -10.957 -11.708 32.000 1.00 67.94 92 SER A C 1
ATOM 707 O O . SER A 1 92 ? -11.762 -12.454 32.549 1.00 67.94 92 SER A O 1
ATOM 709 N N . ALA A 1 93 ? -9.726 -11.515 32.483 1.00 69.12 93 ALA A N 1
ATOM 710 C CA . ALA A 1 93 ? -9.219 -12.127 33.711 1.00 69.12 93 ALA A CA 1
ATOM 711 C C . ALA A 1 93 ? -9.771 -11.473 34.994 1.00 69.12 93 ALA A C 1
ATOM 713 O O . ALA A 1 93 ? -9.899 -12.151 36.011 1.00 69.12 93 ALA A O 1
ATOM 714 N N . LEU A 1 94 ? -10.123 -10.181 34.950 1.00 65.75 94 LEU A N 1
ATOM 715 C CA . LEU A 1 94 ? -10.776 -9.466 36.057 1.00 65.75 94 LEU A CA 1
ATOM 716 C C . LEU A 1 94 ? -12.304 -9.646 36.107 1.00 65.75 94 LEU A C 1
ATOM 718 O O . LEU A 1 94 ? -12.927 -9.231 37.086 1.00 65.75 94 LEU A O 1
ATOM 722 N N . ALA A 1 95 ? -12.927 -10.243 35.088 1.00 64.19 95 ALA A N 1
ATOM 723 C CA . ALA A 1 95 ? -14.356 -10.527 35.124 1.00 64.19 95 ALA A CA 1
ATOM 724 C C . ALA A 1 95 ? -14.640 -11.583 36.213 1.00 64.19 95 ALA A C 1
ATOM 726 O O . ALA A 1 95 ? -14.080 -12.684 36.154 1.00 64.19 95 ALA A O 1
ATOM 727 N N . PRO A 1 96 ? -15.487 -11.297 37.224 1.00 59.94 96 PRO A N 1
ATOM 728 C CA . PRO A 1 96 ? -15.769 -12.263 38.272 1.00 59.94 96 PRO A CA 1
ATOM 729 C C . PRO A 1 96 ? -16.425 -13.488 37.638 1.00 59.94 96 PRO A C 1
ATOM 731 O O . PRO A 1 96 ? -17.475 -13.386 37.000 1.00 59.94 96 PRO A O 1
ATOM 734 N N . ARG A 1 97 ? -15.801 -14.658 37.819 1.00 61.59 97 ARG A N 1
ATOM 735 C CA . ARG A 1 97 ? -16.426 -15.946 37.511 1.00 61.59 97 ARG A CA 1
ATOM 736 C C . ARG A 1 97 ? -17.692 -16.040 38.352 1.00 61.59 97 ARG A C 1
ATOM 738 O O . ARG A 1 97 ? -17.624 -16.285 39.555 1.00 61.59 97 ARG A O 1
ATOM 745 N N . GLY A 1 98 ? -18.833 -15.772 37.721 1.00 56.16 98 GLY A N 1
ATOM 746 C CA . GLY A 1 98 ? -20.141 -15.894 38.338 1.00 56.16 98 GLY A CA 1
ATOM 747 C C . GLY A 1 98 ? -20.286 -17.292 38.922 1.00 56.16 98 GLY A C 1
ATOM 748 O O . GLY A 1 98 ? -20.331 -18.273 38.185 1.00 56.16 98 GLY A O 1
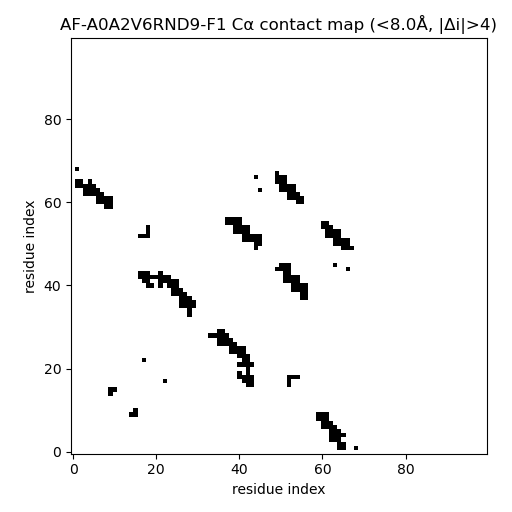ATOM 749 N N . ARG A 1 99 ? -20.316 -17.364 40.255 1.00 55.12 99 ARG A N 1
ATOM 750 C CA . ARG A 1 99 ? -20.732 -18.543 41.012 1.00 55.12 99 ARG A CA 1
ATOM 751 C C . ARG A 1 99 ? -22.162 -18.888 40.595 1.00 55.12 99 ARG A C 1
ATOM 753 O O . ARG A 1 99 ? -23.072 -18.090 40.824 1.00 55.12 99 ARG A O 1
ATOM 760 N N . ARG A 1 100 ? -22.346 -20.070 40.023 1.00 49.94 100 ARG A N 1
ATOM 761 C CA . ARG A 1 100 ? -23.574 -20.853 40.133 1.00 49.94 100 ARG A CA 1
ATOM 762 C C . ARG A 1 100 ? -23.189 -22.248 40.580 1.00 49.94 100 ARG A C 1
ATOM 764 O O . ARG A 1 100 ? -22.165 -22.742 40.061 1.00 49.94 100 ARG A O 1
#

Solvent-accessible surface area (backbone atoms only — not comparable to full-atom values): 5886 Å² total; per-residue (Å²): 132,89,61,78,74,49,78,45,74,61,79,50,90,94,56,45,56,43,40,81,75,38,93,42,74,50,74,42,62,51,92,96,49,93,59,62,76,45,45,35,24,36,27,39,70,37,96,83,74,52,31,22,30,38,25,50,72,93,58,62,50,37,30,28,33,60,36,64,60,56,54,53,48,53,52,48,49,51,61,56,48,54,50,52,55,51,51,52,51,52,54,60,69,66,50,78,80,78,88,125

Sequence (100 aa):
RTRIERQFALKTPTGDYGVTTPETLILVYRPNDTQPLVQYAVGDIAPDTVSRYVLVVGSSTVATIPNYQIDNLLALIQTVGGNSDQERAARSALAPRGRR

Radius of gyration: 18.71 Å; Cα contacts (8 Å, |Δi|>4): 137; chains: 1; bounding box: 39×33×60 Å